Protein AF-A0A3A4VLE2-F1 (afdb_monomer_lite)

Sequence (127 aa):
MAAIEAQEFADIAFVQQDLQKAYDILSGGMKKGYSPEEFTGILVKMHPTGYPSKVTATEYEPILGQPAMNIFLEGQTEKENFYYRFVMEGTSDKGYKVAGFFRGNGPYPDSPMRQPLNNIPENKISQ

Structure (mmCIF, N/CA/C/O backbone):
data_AF-A0A3A4VLE2-F1
#
_entry.id   AF-A0A3A4VLE2-F1
#
loop_
_atom_site.group_PDB
_atom_site.id
_atom_site.type_symbol
_atom_site.label_atom_id
_atom_site.label_alt_id
_atom_site.label_comp_id
_atom_site.label_asym_id
_atom_site.label_entity_id
_atom_site.label_seq_id
_atom_site.pdbx_PDB_ins_code
_atom_site.Cartn_x
_atom_site.Cartn_y
_atom_site.Cartn_z
_atom_site.occupancy
_atom_site.B_iso_or_equiv
_atom_site.auth_seq_id
_atom_site.auth_comp_id
_atom_site.auth_asym_id
_atom_site.auth_atom_id
_atom_site.pdbx_PDB_model_num
ATOM 1 N N . MET A 1 1 ? 4.769 -12.156 -5.675 1.00 84.12 1 MET A N 1
ATOM 2 C CA . MET A 1 1 ? 4.062 -11.471 -6.798 1.00 84.12 1 MET A CA 1
ATOM 3 C C . MET A 1 1 ? 3.654 -10.090 -6.318 1.00 84.12 1 MET A C 1
ATOM 5 O O . MET A 1 1 ? 3.245 -10.011 -5.172 1.00 84.12 1 MET A O 1
ATOM 9 N N . ALA A 1 2 ? 3.724 -9.035 -7.138 1.00 92.38 2 ALA A N 1
ATOM 10 C CA . ALA A 1 2 ? 3.476 -7.655 -6.684 1.00 92.38 2 ALA A CA 1
ATOM 11 C C . ALA A 1 2 ? 2.160 -7.470 -5.906 1.00 92.38 2 ALA A C 1
ATOM 13 O O . ALA A 1 2 ? 2.148 -6.775 -4.900 1.00 92.38 2 ALA A O 1
ATOM 14 N N . ALA A 1 3 ? 1.081 -8.133 -6.331 1.00 94.56 3 ALA A N 1
ATOM 15 C CA . ALA A 1 3 ? -0.204 -8.073 -5.640 1.00 94.56 3 ALA A CA 1
ATOM 16 C C . ALA A 1 3 ? -0.198 -8.722 -4.249 1.00 94.56 3 ALA A C 1
ATOM 18 O O . ALA A 1 3 ? -0.811 -8.184 -3.335 1.00 94.56 3 ALA A O 1
ATOM 19 N N . ILE A 1 4 ? 0.524 -9.836 -4.081 1.00 93.94 4 ILE A N 1
ATOM 20 C CA . ILE A 1 4 ? 0.695 -10.488 -2.773 1.00 93.94 4 ILE A CA 1
ATOM 21 C C . ILE A 1 4 ? 1.471 -9.560 -1.838 1.00 93.94 4 ILE A C 1
ATOM 23 O O . ILE A 1 4 ? 1.004 -9.292 -0.742 1.00 93.94 4 ILE A O 1
ATOM 27 N N . GLU A 1 5 ? 2.597 -9.007 -2.299 1.00 95.25 5 GLU A N 1
ATOM 28 C CA . GLU A 1 5 ? 3.418 -8.081 -1.499 1.00 95.25 5 GLU A CA 1
ATOM 29 C C . GLU A 1 5 ? 2.638 -6.806 -1.132 1.00 95.25 5 GLU A C 1
ATOM 31 O O . GLU A 1 5 ? 2.739 -6.290 -0.022 1.00 95.25 5 GLU A O 1
ATOM 36 N N . ALA A 1 6 ? 1.836 -6.290 -2.070 1.00 97.44 6 ALA A N 1
ATOM 37 C CA . ALA A 1 6 ? 0.979 -5.135 -1.842 1.00 97.44 6 ALA A CA 1
ATOM 38 C C . ALA A 1 6 ? -0.097 -5.434 -0.792 1.00 97.44 6 ALA A C 1
ATOM 40 O O . ALA A 1 6 ? -0.300 -4.633 0.118 1.00 97.44 6 ALA A O 1
ATOM 41 N N . GLN A 1 7 ? -0.777 -6.578 -0.900 1.00 97.38 7 GLN A N 1
ATOM 42 C CA . GLN A 1 7 ? -1.789 -6.965 0.075 1.00 97.38 7 GLN A CA 1
ATOM 43 C C . GLN A 1 7 ? -1.167 -7.229 1.446 1.00 97.38 7 GLN A C 1
ATOM 45 O O . GLN A 1 7 ? -1.705 -6.745 2.431 1.00 97.38 7 GLN A O 1
ATOM 50 N N . GLU A 1 8 ? -0.017 -7.902 1.514 1.00 96.81 8 GLU A N 1
ATOM 51 C CA . GLU A 1 8 ? 0.701 -8.132 2.770 1.00 96.81 8 GLU A CA 1
ATOM 52 C C . GLU A 1 8 ? 1.079 -6.810 3.445 1.00 96.81 8 GLU A C 1
ATOM 54 O O . GLU A 1 8 ? 0.825 -6.631 4.638 1.00 96.81 8 GLU A O 1
ATOM 59 N N . PHE A 1 9 ? 1.611 -5.845 2.688 1.00 97.69 9 PHE A N 1
ATOM 60 C CA . PHE A 1 9 ? 1.859 -4.513 3.232 1.00 97.69 9 PHE A CA 1
ATOM 61 C C . PHE A 1 9 ? 0.577 -3.863 3.751 1.00 97.69 9 PHE A C 1
ATOM 63 O O . PHE A 1 9 ? 0.586 -3.318 4.852 1.00 97.69 9 PHE A O 1
ATOM 70 N N . ALA A 1 10 ? -0.522 -3.913 2.994 1.00 97.81 10 ALA A N 1
ATOM 71 C CA . ALA A 1 10 ? -1.789 -3.323 3.418 1.00 97.81 10 ALA A CA 1
ATOM 72 C C . ALA A 1 10 ? -2.365 -4.020 4.664 1.00 97.81 10 ALA A C 1
ATOM 74 O O . ALA A 1 10 ? -2.868 -3.345 5.559 1.00 97.81 10 ALA A O 1
ATOM 75 N N . ASP A 1 11 ? -2.256 -5.346 4.760 1.00 98.00 11 ASP A N 1
ATOM 76 C CA . ASP A 1 11 ? -2.683 -6.118 5.927 1.00 98.00 11 ASP A CA 1
ATOM 77 C C . ASP A 1 11 ? -1.870 -5.715 7.165 1.00 98.00 11 ASP A C 1
ATOM 79 O O . ASP A 1 11 ? -2.439 -5.457 8.224 1.00 98.00 11 ASP A O 1
ATOM 83 N N . ILE A 1 12 ? -0.547 -5.587 7.043 1.00 97.88 12 ILE A N 1
ATOM 84 C CA . ILE A 1 12 ? 0.323 -5.154 8.146 1.00 97.88 12 ILE A CA 1
ATOM 85 C C . ILE A 1 12 ? 0.025 -3.698 8.536 1.00 97.88 12 ILE A C 1
ATOM 87 O O . ILE A 1 12 ? -0.183 -3.392 9.709 1.00 97.88 12 ILE A O 1
ATOM 91 N N . ALA A 1 13 ? -0.002 -2.795 7.556 1.00 97.19 13 ALA A N 1
ATOM 92 C CA . ALA A 1 13 ? -0.071 -1.358 7.784 1.00 97.19 13 ALA A CA 1
ATOM 93 C C . ALA A 1 13 ? -1.467 -0.882 8.196 1.00 97.19 13 ALA A C 1
ATOM 95 O O . ALA A 1 13 ? -1.589 -0.004 9.047 1.00 97.19 13 ALA A O 1
ATOM 96 N N . PHE A 1 14 ? -2.518 -1.400 7.555 1.00 96.94 14 PHE A N 1
ATOM 97 C CA . PHE A 1 14 ? -3.869 -0.850 7.677 1.00 96.94 14 PHE A CA 1
ATOM 98 C C . PHE A 1 14 ? -4.763 -1.718 8.555 1.00 96.94 14 PHE A C 1
ATOM 100 O O . PHE A 1 14 ? -5.566 -1.165 9.294 1.00 96.94 14 PHE A O 1
ATOM 107 N N . VAL A 1 15 ? -4.619 -3.047 8.518 1.00 96.94 15 VAL A N 1
ATOM 108 C CA . VAL A 1 15 ? -5.459 -3.951 9.323 1.00 96.94 15 VAL A CA 1
ATOM 109 C C . VAL A 1 15 ? -4.823 -4.204 10.691 1.00 96.94 15 VAL A C 1
ATOM 111 O O . VAL A 1 15 ? -5.422 -3.908 11.723 1.00 96.94 15 VAL A O 1
ATOM 114 N N . GLN A 1 16 ? -3.587 -4.710 10.708 1.00 97.75 16 GLN A N 1
ATOM 115 C CA . GLN A 1 16 ? -2.840 -5.009 11.937 1.00 97.75 16 GLN A CA 1
ATOM 116 C C . GLN A 1 16 ? -2.297 -3.744 12.609 1.00 97.75 16 GLN A C 1
ATOM 118 O O . GLN A 1 16 ? -2.044 -3.757 13.811 1.00 97.75 16 GLN A O 1
ATOM 123 N N . GLN A 1 17 ? -2.135 -2.661 11.840 1.00 96.44 17 GLN A N 1
ATOM 124 C CA . GLN A 1 17 ? -1.577 -1.382 12.287 1.00 96.44 17 GLN A CA 1
ATOM 125 C C . GLN A 1 17 ? -0.170 -1.516 12.904 1.00 96.44 17 GLN A C 1
ATOM 127 O O . GLN A 1 17 ? 0.227 -0.727 13.761 1.00 96.44 17 GLN A O 1
ATOM 132 N N . ASP A 1 18 ? 0.620 -2.488 12.435 1.00 97.31 18 ASP A N 1
ATOM 133 C CA . ASP A 1 18 ? 2.035 -2.626 12.792 1.00 97.31 18 ASP A CA 1
ATOM 134 C C . ASP A 1 18 ? 2.871 -1.706 11.892 1.00 97.31 18 ASP A C 1
ATOM 136 O O . ASP A 1 18 ? 3.440 -2.100 10.869 1.00 97.31 18 ASP A O 1
ATOM 140 N N . LEU A 1 19 ? 2.880 -0.422 12.254 1.00 94.94 19 LEU A N 1
ATOM 141 C CA . LEU A 1 19 ? 3.456 0.640 11.428 1.00 94.94 19 LEU A CA 1
ATOM 142 C C . LEU A 1 19 ? 4.978 0.524 11.305 1.00 94.94 19 LEU A C 1
ATOM 144 O O . LEU A 1 19 ? 5.537 0.892 10.274 1.00 94.94 19 LEU A O 1
ATOM 148 N N . GLN A 1 20 ? 5.647 -0.025 12.322 1.00 95.19 20 GLN A N 1
ATOM 149 C CA . GLN A 1 20 ? 7.087 -0.259 12.273 1.00 95.19 20 GLN A CA 1
ATOM 150 C C . GLN A 1 20 ? 7.410 -1.339 11.239 1.00 95.19 20 GLN A C 1
ATOM 152 O O . GLN A 1 20 ? 8.217 -1.110 10.338 1.00 95.19 20 GLN A O 1
ATOM 157 N N . LYS A 1 21 ? 6.725 -2.486 11.303 1.00 96.62 21 LYS A N 1
ATOM 158 C CA . LYS A 1 21 ? 6.923 -3.564 10.330 1.00 96.62 21 LYS A CA 1
ATOM 159 C C . LYS A 1 21 ? 6.533 -3.135 8.917 1.00 96.62 21 LYS A C 1
ATOM 161 O O . LYS A 1 21 ? 7.244 -3.456 7.965 1.00 96.62 21 LYS A O 1
ATOM 166 N N . ALA A 1 22 ? 5.444 -2.379 8.773 1.00 96.06 22 ALA A N 1
ATOM 167 C CA . ALA A 1 22 ? 5.038 -1.806 7.493 1.00 96.06 22 ALA A CA 1
ATOM 168 C C . ALA A 1 22 ? 6.125 -0.889 6.916 1.00 96.06 22 ALA A C 1
ATOM 170 O O . ALA A 1 22 ? 6.480 -1.016 5.743 1.00 96.06 22 ALA A O 1
ATOM 171 N N . TYR A 1 23 ? 6.698 -0.006 7.740 1.00 96.19 23 TYR A N 1
ATOM 172 C CA . TYR A 1 23 ? 7.823 0.831 7.335 1.00 96.19 23 TYR A CA 1
ATOM 173 C C . TYR A 1 23 ? 9.015 -0.027 6.901 1.00 96.19 23 TYR A C 1
ATOM 175 O O . TYR A 1 23 ? 9.629 0.240 5.869 1.00 96.19 23 TYR A O 1
ATOM 183 N N . ASP A 1 24 ? 9.317 -1.105 7.626 1.00 94.81 24 ASP A N 1
ATOM 184 C CA . ASP A 1 24 ? 10.482 -1.947 7.370 1.00 94.81 24 ASP A CA 1
ATOM 185 C C . ASP A 1 24 ? 10.460 -2.686 6.026 1.00 94.81 24 ASP A C 1
ATOM 187 O O . ASP A 1 24 ? 11.528 -2.950 5.458 1.00 94.81 24 ASP A O 1
ATOM 191 N N . ILE A 1 25 ? 9.282 -2.933 5.460 1.00 93.38 25 ILE A N 1
ATOM 192 C CA . ILE A 1 25 ? 9.130 -3.595 4.156 1.00 93.38 25 ILE A CA 1
ATOM 193 C C . ILE A 1 25 ? 8.950 -2.615 2.985 1.00 93.38 25 ILE A C 1
ATOM 195 O O . ILE A 1 25 ? 8.866 -3.044 1.831 1.00 93.38 25 ILE A O 1
ATOM 199 N N . LEU A 1 26 ? 8.962 -1.301 3.246 1.00 93.94 26 LEU A N 1
ATOM 200 C CA . LEU A 1 26 ? 8.968 -0.285 2.193 1.00 93.94 26 LEU A CA 1
ATOM 201 C C . LEU A 1 26 ? 10.186 -0.412 1.278 1.00 93.94 26 LEU A C 1
ATOM 203 O O . LEU A 1 26 ? 11.254 -0.932 1.634 1.00 93.94 26 LEU A O 1
ATOM 207 N N . SER A 1 27 ? 10.032 0.140 0.080 1.00 93.50 27 SER A N 1
ATOM 208 C CA . SER A 1 27 ? 11.137 0.278 -0.846 1.00 93.50 27 SER A CA 1
ATOM 209 C C . SER A 1 27 ? 12.231 1.203 -0.300 1.00 93.50 27 SER A C 1
ATOM 211 O O . SER A 1 27 ? 11.992 2.099 0.516 1.00 93.50 27 SER A O 1
ATOM 213 N N . GLY A 1 28 ? 13.467 0.995 -0.763 1.00 89.81 28 GLY A N 1
ATOM 214 C CA . GLY A 1 28 ? 14.599 1.825 -0.349 1.00 89.81 28 GLY A CA 1
ATOM 215 C C . GLY A 1 28 ? 14.444 3.290 -0.769 1.00 89.81 28 GLY A C 1
ATOM 216 O O . GLY A 1 28 ? 14.977 4.167 -0.095 1.00 89.81 28 GLY A O 1
ATOM 217 N N . GLY A 1 29 ? 13.709 3.559 -1.854 1.00 88.56 29 GLY A N 1
ATOM 218 C CA . GLY A 1 29 ? 13.356 4.914 -2.278 1.00 88.56 29 GLY A CA 1
ATOM 219 C C . GLY A 1 29 ? 12.425 5.601 -1.280 1.00 88.56 29 GLY A C 1
ATOM 220 O O . GLY A 1 29 ? 12.737 6.694 -0.815 1.00 88.56 29 GLY A O 1
ATOM 221 N N . MET A 1 30 ? 11.343 4.929 -0.873 1.00 90.44 30 MET A N 1
ATOM 222 C CA . MET A 1 30 ? 10.396 5.471 0.112 1.00 90.44 30 MET A CA 1
ATOM 223 C C . MET A 1 30 ? 11.045 5.730 1.472 1.00 90.44 30 MET A C 1
ATOM 225 O O . MET A 1 30 ? 10.871 6.808 2.033 1.00 90.44 30 MET A O 1
ATOM 229 N N . LYS A 1 31 ? 11.867 4.796 1.967 1.00 92.44 31 LYS A N 1
ATOM 230 C CA . LYS A 1 31 ? 12.593 4.965 3.240 1.00 92.44 31 LYS A CA 1
ATOM 231 C C . LYS A 1 31 ? 13.590 6.128 3.247 1.00 92.44 31 LYS A C 1
ATOM 233 O O . LYS A 1 31 ? 13.987 6.584 4.310 1.00 92.44 31 LYS A O 1
ATOM 238 N N . LYS A 1 32 ? 14.050 6.584 2.077 1.00 92.44 32 LYS A N 1
ATOM 239 C CA . LYS A 1 32 ? 14.906 7.779 1.972 1.00 92.44 32 LYS A CA 1
ATOM 240 C C . LYS A 1 32 ? 14.103 9.076 2.000 1.00 92.44 32 LYS A C 1
ATOM 242 O O . LYS A 1 32 ? 14.673 10.115 2.313 1.00 92.44 32 LYS A O 1
ATOM 247 N N . GLY A 1 33 ? 12.828 9.020 1.615 1.00 89.12 33 GLY A N 1
ATOM 248 C CA . GLY A 1 33 ? 11.952 10.185 1.513 1.00 89.12 33 GLY A CA 1
ATOM 249 C C . GLY A 1 33 ? 11.173 10.503 2.786 1.00 89.12 33 GLY A C 1
ATOM 250 O O . GLY A 1 33 ? 10.707 11.630 2.912 1.00 89.12 33 GLY A O 1
ATOM 251 N N . TYR A 1 34 ? 11.034 9.540 3.703 1.00 90.44 34 TYR A N 1
ATOM 252 C CA . TY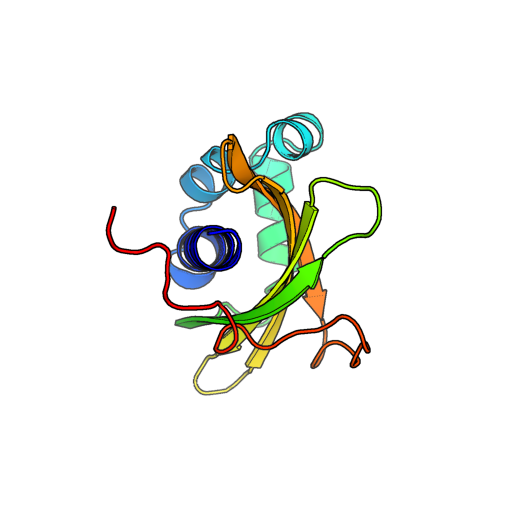R A 1 34 ? 10.224 9.682 4.913 1.00 90.44 34 TYR A CA 1
ATOM 253 C C . TYR A 1 34 ? 10.899 9.030 6.111 1.00 90.44 34 TYR A C 1
ATOM 255 O O . TYR A 1 34 ? 11.375 7.900 6.005 1.00 90.44 34 TYR A O 1
ATOM 263 N N . SER A 1 35 ? 10.876 9.699 7.262 1.00 94.56 35 SER A N 1
ATOM 264 C CA . SER A 1 35 ? 11.159 9.051 8.543 1.00 94.56 35 SER A CA 1
ATOM 265 C C . SER A 1 35 ? 10.021 8.086 8.939 1.00 94.56 35 SER A C 1
ATOM 267 O O . SER A 1 35 ? 8.902 8.196 8.418 1.00 94.56 35 SER A O 1
ATOM 269 N N . PRO A 1 36 ? 10.252 7.153 9.883 1.00 94.62 36 PRO A N 1
ATOM 270 C CA . PRO A 1 36 ? 9.186 6.311 10.437 1.00 94.62 36 PRO A CA 1
ATOM 271 C C . PRO A 1 36 ? 7.998 7.114 11.001 1.00 94.62 36 PRO A C 1
ATOM 273 O O . PRO A 1 36 ? 6.836 6.721 10.851 1.00 94.62 36 PRO A O 1
ATOM 276 N N . GLU A 1 37 ? 8.267 8.264 11.622 1.00 95.06 37 GLU A N 1
ATOM 277 C CA . GLU A 1 37 ? 7.246 9.151 12.187 1.00 95.06 37 GLU A CA 1
ATOM 278 C C . GLU A 1 37 ? 6.426 9.840 11.091 1.00 95.06 37 GLU A C 1
ATOM 280 O O . GLU A 1 37 ? 5.197 9.893 11.175 1.00 95.06 37 GLU A O 1
ATOM 285 N N . GLU A 1 38 ? 7.080 10.334 10.036 1.00 95.00 38 GLU A N 1
ATOM 286 C CA . GLU A 1 38 ? 6.399 10.936 8.886 1.00 95.00 38 GLU A CA 1
ATOM 287 C C . GLU A 1 38 ? 5.521 9.910 8.168 1.00 95.00 38 GLU A C 1
ATOM 289 O O . GLU A 1 38 ? 4.361 10.192 7.862 1.00 95.00 38 GLU A O 1
ATOM 294 N N . PHE A 1 39 ? 6.042 8.697 7.974 1.00 94.81 39 PHE A N 1
ATOM 295 C CA . PHE A 1 39 ? 5.299 7.568 7.424 1.00 94.81 39 PHE A CA 1
ATOM 296 C C . PHE A 1 39 ? 4.039 7.263 8.243 1.00 94.81 39 PHE A C 1
ATOM 298 O O . PHE A 1 39 ? 2.938 7.203 7.691 1.00 94.81 39 PHE A O 1
ATOM 305 N N . THR A 1 40 ? 4.177 7.157 9.566 1.00 94.69 40 THR A N 1
ATOM 306 C CA . THR A 1 40 ? 3.048 6.961 10.487 1.00 94.69 40 THR A CA 1
ATOM 307 C C . THR A 1 40 ? 2.013 8.078 10.342 1.00 94.69 40 THR A C 1
ATOM 309 O O . THR A 1 40 ? 0.813 7.817 10.226 1.00 94.69 40 THR A O 1
ATOM 312 N N . GLY A 1 41 ? 2.468 9.332 10.275 1.00 95.25 41 GLY A N 1
ATOM 313 C CA . GLY A 1 41 ? 1.601 10.491 10.079 1.00 95.25 41 GLY A CA 1
ATOM 314 C C . GLY A 1 41 ? 0.818 10.451 8.763 1.00 95.25 41 GLY A C 1
ATOM 315 O O . GLY A 1 41 ? -0.337 10.880 8.731 1.00 95.25 41 GLY A O 1
ATOM 316 N N . ILE A 1 42 ? 1.405 9.922 7.686 1.00 93.69 42 ILE A N 1
ATOM 317 C CA . ILE A 1 42 ? 0.710 9.722 6.406 1.00 93.69 42 ILE A CA 1
ATOM 318 C C . ILE A 1 42 ? -0.383 8.660 6.561 1.00 93.69 42 ILE A C 1
ATOM 320 O O . ILE A 1 42 ? -1.521 8.904 6.157 1.00 93.69 42 ILE A O 1
ATOM 324 N N . LEU A 1 43 ? -0.075 7.519 7.183 1.00 93.75 43 LEU A N 1
ATOM 325 C CA . LEU A 1 43 ? -1.035 6.423 7.343 1.00 93.75 43 LEU A CA 1
ATOM 326 C C . LEU A 1 43 ? -2.253 6.810 8.181 1.00 93.75 43 LEU A C 1
ATOM 328 O O . LEU A 1 43 ? -3.378 6.487 7.797 1.00 93.75 43 LEU A O 1
ATOM 332 N N . VAL A 1 44 ? -2.052 7.568 9.260 1.00 93.50 44 VAL A N 1
ATOM 333 C CA . VAL A 1 44 ? -3.155 8.097 10.077 1.00 93.50 44 VAL A CA 1
ATOM 334 C C . VAL A 1 44 ? -4.025 9.057 9.263 1.00 93.50 44 VAL A C 1
ATOM 336 O O . VAL A 1 44 ? -5.251 8.957 9.280 1.00 93.50 44 VAL A O 1
ATOM 339 N N . LYS A 1 45 ? -3.410 9.963 8.490 1.00 93.50 45 LYS A N 1
ATOM 340 C CA . LYS A 1 45 ? -4.143 10.914 7.634 1.00 93.50 45 LYS A CA 1
ATOM 341 C C . LYS A 1 45 ? -4.926 10.230 6.516 1.00 93.50 45 LYS A C 1
ATOM 343 O O . LYS A 1 45 ? -5.932 10.774 6.071 1.00 93.50 45 LYS A O 1
ATOM 348 N N . MET A 1 46 ? -4.492 9.053 6.071 1.00 93.56 46 MET A N 1
ATOM 349 C CA . MET A 1 46 ? -5.239 8.248 5.106 1.00 93.56 46 MET A CA 1
ATOM 350 C C . MET A 1 46 ? -6.490 7.606 5.707 1.00 93.56 46 MET A C 1
ATOM 352 O O . MET A 1 46 ? -7.359 7.199 4.947 1.00 93.56 46 MET A O 1
ATOM 356 N N . HIS A 1 47 ? -6.628 7.527 7.030 1.00 93.50 47 HIS A N 1
ATOM 357 C CA . HIS A 1 47 ? -7.692 6.779 7.706 1.00 93.50 47 HIS A CA 1
ATOM 358 C C . HIS A 1 47 ? -8.458 7.639 8.732 1.00 93.50 47 HIS A C 1
ATOM 360 O O . HIS A 1 47 ? -8.604 7.235 9.885 1.00 93.50 47 HIS A O 1
ATOM 366 N N . PRO A 1 48 ? -8.987 8.825 8.351 1.00 90.25 48 PRO A N 1
ATOM 367 C CA . PRO A 1 48 ? -9.622 9.742 9.304 1.00 90.25 48 PRO A CA 1
ATOM 368 C C . PRO A 1 48 ? -10.907 9.182 9.932 1.00 90.25 48 PRO A C 1
ATOM 370 O O . PRO A 1 48 ? -11.296 9.609 11.015 1.00 90.25 48 PRO A O 1
ATOM 373 N N . THR A 1 49 ? -11.574 8.245 9.256 1.00 88.44 49 THR A N 1
ATOM 374 C CA . THR A 1 49 ? -12.835 7.616 9.679 1.00 88.44 49 THR A CA 1
ATOM 375 C C . THR A 1 49 ? -12.638 6.241 10.320 1.00 88.44 49 THR A C 1
ATOM 377 O O . THR A 1 49 ? -13.608 5.630 10.764 1.00 88.44 49 THR A O 1
ATOM 380 N N . GLY A 1 50 ? -11.393 5.764 10.400 1.00 92.38 50 GLY A N 1
ATOM 381 C CA . GLY A 1 50 ? -11.048 4.416 10.834 1.00 92.38 50 GLY A CA 1
ATOM 382 C C . GLY A 1 50 ? -10.301 3.627 9.762 1.00 92.38 50 GLY A C 1
ATOM 383 O O . GLY A 1 50 ? -9.997 4.133 8.680 1.00 92.38 50 GLY A O 1
ATOM 384 N N . TYR A 1 51 ? -9.999 2.376 10.097 1.00 95.25 51 TYR A N 1
ATOM 385 C CA . TYR A 1 51 ? -9.161 1.473 9.314 1.00 95.25 51 TYR A CA 1
ATOM 386 C C . TYR A 1 51 ? -9.970 0.288 8.768 1.00 95.25 51 TYR A C 1
ATOM 388 O O . TYR A 1 51 ? -10.957 -0.107 9.398 1.00 95.25 51 TYR A O 1
ATOM 396 N N . PRO A 1 52 ? -9.565 -0.303 7.629 1.00 96.75 52 PRO A N 1
ATOM 397 C CA . PRO A 1 52 ? -10.187 -1.519 7.117 1.00 96.75 52 PRO A CA 1
ATOM 398 C C . PRO A 1 52 ? -9.980 -2.701 8.077 1.00 96.75 52 PRO A C 1
ATOM 400 O O . PRO A 1 52 ? -8.918 -2.846 8.676 1.00 96.75 52 PRO A O 1
ATOM 403 N N . SER A 1 53 ? -10.973 -3.588 8.186 1.00 96.75 53 SER A N 1
ATOM 404 C CA . SER A 1 53 ? -10.831 -4.874 8.890 1.00 96.75 53 SER A CA 1
ATOM 405 C C . SER A 1 53 ? -10.287 -5.984 7.988 1.00 96.75 53 SER A C 1
ATOM 407 O O . SER A 1 53 ? -9.807 -7.005 8.476 1.00 96.75 53 SER A O 1
ATOM 409 N N . LYS A 1 54 ? -10.361 -5.787 6.671 1.00 95.88 54 LYS A N 1
ATOM 410 C CA . LYS A 1 54 ? -9.787 -6.657 5.645 1.00 95.88 54 LYS A CA 1
ATOM 411 C C . LYS A 1 54 ? -9.382 -5.815 4.448 1.00 95.88 54 LYS A C 1
ATOM 413 O O . LYS A 1 54 ? -10.091 -4.871 4.105 1.00 95.88 54 LYS A O 1
ATOM 418 N N . VAL A 1 55 ? -8.303 -6.202 3.782 1.00 96.62 55 VAL A N 1
ATOM 419 C CA . VAL A 1 55 ? -7.906 -5.667 2.478 1.00 96.62 55 VAL A CA 1
ATOM 420 C C . VAL A 1 55 ? -7.744 -6.796 1.467 1.00 96.62 55 VAL A C 1
ATOM 422 O O . VAL A 1 55 ? -7.474 -7.946 1.813 1.00 96.62 55 VAL A O 1
ATOM 425 N N . THR A 1 56 ? -7.987 -6.510 0.195 1.00 96.50 56 THR A N 1
ATOM 426 C CA . THR A 1 56 ? -7.831 -7.480 -0.891 1.00 96.50 56 THR A CA 1
ATOM 427 C C . THR A 1 56 ? -7.324 -6.768 -2.129 1.00 96.50 56 THR A C 1
ATOM 429 O O . THR A 1 56 ? -7.900 -5.767 -2.547 1.00 96.50 56 THR A O 1
ATOM 432 N N . ALA A 1 57 ? -6.236 -7.268 -2.710 1.00 96.19 57 ALA A N 1
ATOM 433 C CA . ALA A 1 57 ? -5.795 -6.802 -4.015 1.00 96.19 57 ALA A CA 1
ATOM 434 C C . ALA A 1 57 ? -6.770 -7.314 -5.087 1.00 96.19 57 ALA A C 1
ATOM 436 O O . ALA A 1 57 ? -7.150 -8.485 -5.069 1.00 96.19 57 ALA A O 1
ATOM 437 N N . THR A 1 58 ? -7.177 -6.451 -6.016 1.00 95.00 58 THR A N 1
ATOM 438 C CA . THR A 1 58 ? -8.204 -6.765 -7.027 1.00 95.00 58 THR A CA 1
ATOM 439 C C . THR A 1 58 ? -7.643 -6.740 -8.445 1.00 95.00 58 THR A C 1
ATOM 441 O O . THR A 1 58 ? -7.907 -7.638 -9.250 1.00 95.00 58 THR A O 1
ATOM 444 N N . GLU A 1 59 ? -6.824 -5.736 -8.749 1.00 95.56 59 GLU A N 1
ATOM 445 C CA . GLU A 1 59 ? -6.367 -5.444 -10.105 1.00 95.56 59 GLU A CA 1
ATOM 446 C C . GLU A 1 59 ? -4.917 -4.952 -10.110 1.00 95.56 59 GLU A C 1
ATOM 448 O O . GLU A 1 59 ? -4.382 -4.489 -9.097 1.00 95.56 59 GLU A O 1
ATOM 453 N N . TYR A 1 60 ? -4.279 -5.012 -11.276 1.00 95.44 60 TYR A N 1
ATOM 454 C CA . TYR A 1 60 ? -2.962 -4.429 -11.506 1.00 95.44 60 TYR A CA 1
ATOM 455 C C . TYR A 1 60 ? -2.896 -3.671 -12.828 1.00 95.44 60 TYR A C 1
ATOM 457 O O . TYR A 1 60 ? -3.667 -3.915 -13.754 1.00 95.44 60 TYR A O 1
ATOM 465 N N . GLU A 1 61 ? -1.942 -2.753 -12.920 1.00 95.00 61 GLU A N 1
ATOM 466 C CA . GLU A 1 61 ? -1.664 -1.981 -14.128 1.00 95.00 61 GLU A CA 1
ATOM 467 C C . GLU A 1 61 ? -0.153 -1.715 -14.231 1.00 95.00 61 GLU A C 1
ATOM 469 O O . GLU A 1 61 ? 0.396 -0.983 -13.401 1.00 95.00 61 GLU A O 1
ATOM 474 N N . PRO A 1 62 ? 0.558 -2.298 -15.213 1.00 93.75 62 PRO A N 1
ATOM 475 C CA . PRO A 1 62 ? 1.982 -2.037 -15.417 1.00 93.75 62 PRO A CA 1
ATOM 476 C C . PRO A 1 62 ? 2.266 -0.561 -15.722 1.00 93.75 62 PRO A C 1
ATOM 478 O O . PRO A 1 62 ? 1.533 0.074 -16.478 1.00 93.75 62 PRO A O 1
ATOM 481 N N . ILE A 1 63 ? 3.370 -0.023 -15.200 1.00 93.81 63 ILE A N 1
ATOM 482 C CA . ILE A 1 63 ? 3.820 1.332 -15.537 1.00 93.81 63 ILE A CA 1
ATOM 483 C C . ILE A 1 63 ? 4.774 1.238 -16.732 1.00 93.81 63 ILE A C 1
ATOM 485 O O . ILE A 1 63 ? 5.869 0.685 -16.629 1.00 93.81 63 ILE A O 1
ATOM 489 N N . LEU A 1 64 ? 4.363 1.770 -17.888 1.00 90.69 64 LEU A N 1
ATOM 490 C CA . LEU A 1 64 ? 5.144 1.670 -19.125 1.00 90.69 64 LEU A CA 1
ATOM 491 C C . LEU A 1 64 ? 6.544 2.274 -18.977 1.00 90.69 64 LEU A C 1
ATOM 493 O O . LEU A 1 64 ? 6.717 3.390 -18.488 1.00 90.69 64 LEU A O 1
ATOM 497 N N . GLY A 1 65 ? 7.545 1.524 -19.441 1.00 91.88 65 GLY A N 1
ATOM 498 C CA . GLY A 1 65 ? 8.948 1.938 -19.405 1.00 91.88 65 GLY A CA 1
ATOM 499 C C . GLY A 1 65 ? 9.594 1.890 -18.019 1.00 91.88 65 GLY A C 1
ATOM 500 O O . GLY A 1 65 ? 10.752 2.281 -17.895 1.00 91.88 65 GLY A O 1
ATOM 501 N N . GLN A 1 66 ? 8.890 1.406 -16.991 1.00 93.25 66 GLN A N 1
ATOM 502 C CA . GLN A 1 66 ? 9.414 1.293 -15.632 1.00 93.25 66 GLN A CA 1
ATOM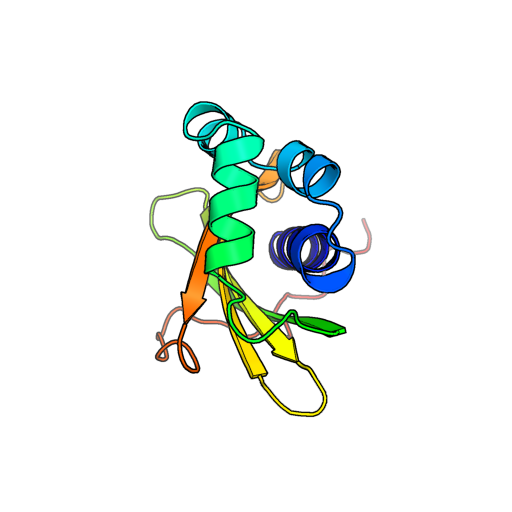 503 C C . GLN A 1 66 ? 9.297 -0.150 -15.122 1.00 93.25 66 GLN A C 1
ATOM 505 O O . GLN A 1 66 ? 8.310 -0.828 -15.415 1.00 93.25 66 GLN A O 1
ATOM 510 N N . PRO A 1 67 ? 10.263 -0.639 -14.324 1.00 93.44 67 PRO A N 1
ATOM 511 C CA . PRO A 1 67 ? 10.118 -1.885 -13.579 1.00 93.44 67 PRO A CA 1
ATOM 512 C C . PRO A 1 67 ? 9.196 -1.640 -12.377 1.00 93.44 67 PRO A C 1
ATOM 514 O O . PRO A 1 67 ? 9.634 -1.630 -11.229 1.00 93.44 67 PRO A O 1
ATOM 517 N N . ALA A 1 68 ? 7.933 -1.325 -12.650 1.00 95.12 68 ALA A N 1
ATOM 518 C CA . ALA A 1 68 ? 6.942 -0.992 -11.645 1.00 95.12 68 ALA A CA 1
ATOM 519 C C . ALA A 1 68 ? 5.524 -1.276 -12.147 1.00 95.12 68 ALA A C 1
ATOM 521 O O . ALA A 1 68 ? 5.260 -1.343 -13.350 1.00 95.12 68 ALA A O 1
ATOM 522 N N . MET A 1 69 ? 4.590 -1.423 -11.216 1.00 95.69 69 MET A N 1
ATOM 523 C CA . MET A 1 69 ? 3.167 -1.528 -11.520 1.00 95.69 69 MET A CA 1
ATOM 524 C C . MET A 1 69 ? 2.331 -0.897 -10.419 1.00 95.69 69 MET A C 1
ATOM 526 O O . MET A 1 69 ? 2.739 -0.861 -9.259 1.00 95.69 69 MET A O 1
ATOM 530 N N . ASN A 1 70 ? 1.146 -0.431 -10.784 1.00 97.00 70 ASN A N 1
ATOM 531 C CA . ASN A 1 70 ? 0.105 -0.129 -9.823 1.00 97.00 70 ASN A CA 1
ATOM 532 C C . ASN A 1 70 ? -0.594 -1.428 -9.421 1.00 97.00 70 ASN A C 1
ATOM 534 O O . ASN A 1 70 ? -0.931 -2.235 -10.286 1.00 97.00 70 ASN A O 1
ATOM 538 N N . ILE A 1 71 ? -0.846 -1.597 -8.129 1.00 97.44 71 ILE A N 1
ATOM 539 C CA . ILE A 1 71 ? -1.782 -2.580 -7.588 1.00 97.44 71 ILE A CA 1
ATOM 540 C C . ILE A 1 71 ? -2.953 -1.817 -6.989 1.00 97.44 71 ILE A C 1
ATOM 542 O O . ILE A 1 71 ? -2.755 -0.882 -6.211 1.00 97.44 71 ILE A O 1
ATOM 546 N N . PHE A 1 72 ? -4.164 -2.217 -7.351 1.00 97.31 72 PHE A N 1
ATOM 547 C CA . PHE A 1 72 ? -5.392 -1.684 -6.783 1.00 97.31 72 PHE A CA 1
ATOM 548 C C . PHE A 1 72 ? -5.881 -2.639 -5.703 1.00 97.31 72 PHE A C 1
ATOM 550 O O . PHE A 1 72 ? -5.865 -3.860 -5.886 1.00 97.31 72 PHE A O 1
ATOM 557 N N . LEU A 1 73 ? -6.254 -2.080 -4.555 1.00 97.31 73 LEU A N 1
ATOM 558 C CA . LEU A 1 73 ? -6.757 -2.845 -3.423 1.00 97.31 73 LEU A CA 1
ATOM 559 C C . LEU A 1 73 ? -8.051 -2.231 -2.917 1.00 97.31 73 LEU A C 1
ATOM 561 O O . LEU A 1 73 ? -8.208 -1.009 -2.890 1.00 97.31 73 LEU A O 1
ATOM 565 N N . GLU A 1 74 ? -8.930 -3.093 -2.435 1.00 96.88 74 GLU A N 1
ATOM 566 C CA . GLU A 1 74 ? -10.131 -2.703 -1.719 1.00 96.88 74 GLU A CA 1
ATOM 567 C C . GLU A 1 74 ? -10.011 -3.127 -0.259 1.00 96.88 74 GLU A C 1
ATOM 569 O O . GLU A 1 74 ? -9.751 -4.290 0.051 1.00 96.88 74 GLU A O 1
ATOM 574 N N . GLY A 1 75 ? -10.176 -2.166 0.642 1.00 96.12 75 GLY A N 1
ATOM 575 C CA . GLY A 1 75 ? -10.378 -2.405 2.061 1.00 96.12 75 GLY A CA 1
ATOM 576 C C . GLY A 1 75 ? -11.856 -2.352 2.407 1.00 96.12 75 GLY A C 1
ATOM 577 O O . GLY A 1 75 ? -12.619 -1.627 1.774 1.00 96.12 75 GLY A O 1
ATOM 578 N N . GLN A 1 76 ? -12.272 -3.100 3.419 1.00 94.38 76 GLN A N 1
ATOM 579 C CA . GLN A 1 76 ? -13.667 -3.134 3.849 1.00 94.38 76 GLN A CA 1
ATOM 580 C C . GLN A 1 76 ? -13.763 -3.094 5.372 1.00 94.38 76 GLN A C 1
ATOM 582 O O . GLN A 1 76 ? -12.914 -3.628 6.085 1.00 94.38 76 GLN A O 1
ATOM 587 N N . THR A 1 77 ? -14.825 -2.460 5.852 1.00 92.81 77 THR A N 1
ATOM 588 C CA . THR A 1 77 ? -15.408 -2.629 7.189 1.00 92.81 77 THR A CA 1
ATOM 589 C C . THR A 1 77 ? -16.895 -2.941 7.014 1.00 92.81 77 THR A C 1
ATOM 591 O O . THR A 1 77 ? -17.403 -2.946 5.897 1.00 92.81 77 THR A O 1
ATOM 594 N N . GLU A 1 78 ? -17.640 -3.127 8.103 1.00 87.19 78 GLU A N 1
ATOM 595 C CA . GLU A 1 78 ? -19.104 -3.267 8.024 1.00 87.19 78 GLU A CA 1
ATOM 596 C C . GLU A 1 78 ? -19.817 -2.020 7.464 1.00 87.19 78 GLU A C 1
ATOM 598 O O . GLU A 1 78 ? -20.983 -2.100 7.085 1.00 87.19 78 GLU A O 1
ATOM 603 N N . LYS A 1 79 ? -19.152 -0.855 7.450 1.00 87.88 79 LYS A N 1
ATOM 604 C CA . LYS A 1 79 ? -19.785 0.448 7.177 1.00 87.88 79 LYS A CA 1
ATOM 605 C C . LYS A 1 79 ? -19.161 1.225 6.021 1.00 87.88 79 LYS A C 1
ATOM 607 O O . LYS A 1 79 ? -19.787 2.151 5.516 1.00 87.88 79 LYS A O 1
ATOM 612 N N . GLU A 1 80 ? -17.937 0.891 5.632 1.00 90.19 80 GLU A N 1
ATOM 613 C CA . GLU A 1 80 ? -17.138 1.681 4.697 1.00 90.19 80 GLU A CA 1
ATOM 614 C C . GLU A 1 80 ? -16.245 0.785 3.836 1.00 90.19 80 GLU A C 1
ATOM 616 O O . GLU A 1 80 ? -15.625 -0.156 4.341 1.00 90.19 80 GLU A O 1
ATOM 621 N N . ASN A 1 81 ? -16.142 1.146 2.554 1.00 94.12 81 ASN A N 1
ATOM 622 C CA . ASN A 1 81 ? -15.150 0.618 1.627 1.00 94.12 81 ASN A CA 1
ATOM 623 C C . ASN A 1 81 ? -14.009 1.623 1.460 1.00 94.12 81 ASN A C 1
ATOM 625 O O . ASN A 1 81 ? -14.221 2.833 1.356 1.00 94.12 81 ASN A O 1
ATOM 629 N N . PHE A 1 82 ? -12.798 1.099 1.365 1.00 96.69 82 PHE A N 1
ATOM 630 C CA . PHE A 1 82 ? -11.569 1.843 1.169 1.00 96.69 82 PHE A CA 1
ATOM 631 C C . PHE A 1 82 ? -10.997 1.460 -0.188 1.00 96.69 82 PHE A C 1
ATOM 633 O O . PHE A 1 82 ? -10.889 0.280 -0.499 1.00 96.69 82 PHE A O 1
ATOM 640 N N . TYR A 1 83 ? -10.599 2.444 -0.984 1.00 97.06 83 TYR A N 1
ATOM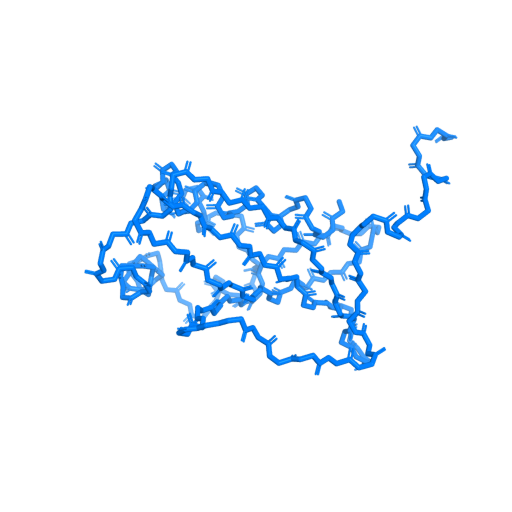 641 C CA . TYR A 1 83 ? -10.041 2.201 -2.310 1.00 97.06 83 TYR A CA 1
ATOM 642 C C . TYR A 1 83 ? -8.596 2.666 -2.320 1.00 97.06 83 TYR A C 1
ATOM 644 O O . TYR A 1 83 ? -8.318 3.850 -2.108 1.00 97.06 83 TYR A O 1
ATOM 652 N N . TYR A 1 84 ? -7.673 1.742 -2.555 1.00 97.81 84 TYR A N 1
ATOM 653 C CA . TYR A 1 84 ? -6.242 2.004 -2.523 1.00 97.81 84 TYR A CA 1
ATOM 654 C C . TYR A 1 84 ? -5.598 1.759 -3.878 1.00 97.81 84 TYR A C 1
ATOM 656 O O . TYR A 1 84 ? -6.007 0.889 -4.647 1.00 97.81 84 TYR A O 1
ATOM 664 N N . ARG A 1 85 ? -4.529 2.510 -4.129 1.00 97.62 85 ARG A N 1
ATOM 665 C CA . ARG A 1 85 ? -3.595 2.254 -5.222 1.00 97.62 85 ARG A CA 1
ATOM 666 C C . ARG A 1 85 ? -2.184 2.289 -4.677 1.00 97.62 85 ARG A C 1
ATOM 668 O O . ARG A 1 85 ? -1.756 3.321 -4.158 1.00 97.62 85 ARG A O 1
ATOM 675 N N . PHE A 1 86 ? -1.452 1.198 -4.834 1.00 97.75 86 PHE A N 1
ATOM 676 C CA . PHE A 1 86 ? -0.041 1.113 -4.481 1.00 97.75 86 PHE A CA 1
ATOM 677 C C . PHE A 1 86 ? 0.818 1.087 -5.729 1.00 97.75 86 PHE A C 1
ATOM 679 O O . PHE A 1 86 ? 0.516 0.370 -6.674 1.00 97.75 86 PHE A O 1
ATOM 686 N N . VAL A 1 87 ? 1.908 1.842 -5.710 1.00 97.44 87 VAL A N 1
ATOM 687 C CA . VAL A 1 87 ? 2.983 1.727 -6.688 1.00 97.44 87 VAL A CA 1
ATOM 688 C C . VAL A 1 87 ? 3.974 0.711 -6.142 1.00 97.44 87 VAL A C 1
ATOM 690 O O . VAL A 1 87 ? 4.584 0.927 -5.094 1.00 97.44 87 VAL A O 1
ATOM 693 N N . MET A 1 88 ? 4.127 -0.393 -6.858 1.00 97.12 88 MET A N 1
ATOM 694 C CA . MET A 1 88 ? 5.067 -1.459 -6.545 1.00 97.12 88 MET A CA 1
ATOM 695 C C . MET A 1 88 ? 6.259 -1.343 -7.484 1.00 97.12 88 MET A C 1
ATOM 697 O O . MET A 1 88 ? 6.097 -1.529 -8.688 1.00 97.12 88 MET A O 1
ATOM 701 N N . GLU A 1 89 ? 7.445 -1.048 -6.954 1.00 95.44 89 GLU A N 1
ATOM 702 C CA . GLU A 1 89 ? 8.687 -1.047 -7.733 1.00 95.44 89 GLU A CA 1
ATOM 703 C C . GLU A 1 89 ? 9.385 -2.401 -7.632 1.00 95.44 89 GLU A C 1
ATOM 705 O O . GLU A 1 89 ? 9.403 -3.025 -6.569 1.00 95.44 89 GLU A O 1
ATOM 710 N N . GLY A 1 90 ? 9.963 -2.857 -8.737 1.00 92.81 90 GLY A N 1
ATOM 711 C CA . GLY A 1 90 ? 10.691 -4.111 -8.823 1.00 92.81 90 GLY A CA 1
ATOM 712 C C . GLY A 1 90 ? 10.271 -4.970 -10.008 1.00 92.81 90 GLY A C 1
ATOM 713 O O . GLY A 1 90 ? 9.601 -4.543 -10.951 1.00 92.81 90 GLY A O 1
ATOM 714 N N . THR A 1 91 ? 10.713 -6.215 -9.966 1.00 87.94 91 THR A N 1
ATOM 715 C CA . THR A 1 91 ? 10.523 -7.198 -11.031 1.00 87.94 91 THR A CA 1
ATOM 716 C C . THR A 1 91 ? 10.292 -8.569 -10.407 1.00 87.94 91 THR A C 1
ATOM 718 O O . THR A 1 91 ? 10.617 -8.796 -9.242 1.00 87.94 91 THR A O 1
ATOM 721 N N . SER A 1 92 ? 9.738 -9.518 -11.162 1.00 85.44 92 SER A N 1
ATOM 722 C CA . SER A 1 92 ? 9.440 -10.855 -10.628 1.00 85.44 92 SER A CA 1
ATOM 723 C C . SER A 1 92 ? 10.671 -11.600 -10.098 1.00 85.44 92 SER A C 1
ATOM 725 O O . SER A 1 92 ? 10.533 -12.413 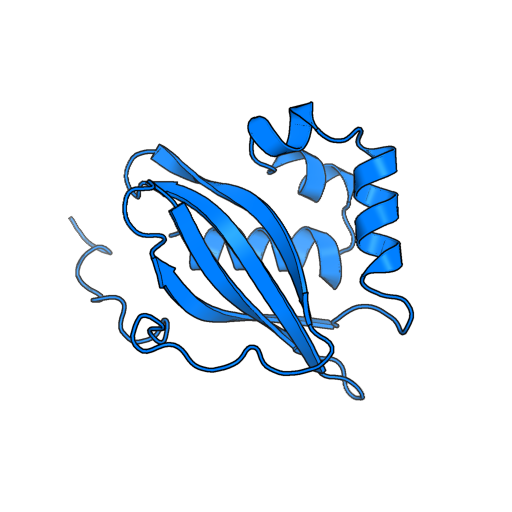-9.196 1.00 85.44 92 SER A O 1
ATOM 727 N N . ASP A 1 93 ? 11.856 -11.335 -10.654 1.00 85.69 93 ASP A N 1
ATOM 728 C CA . A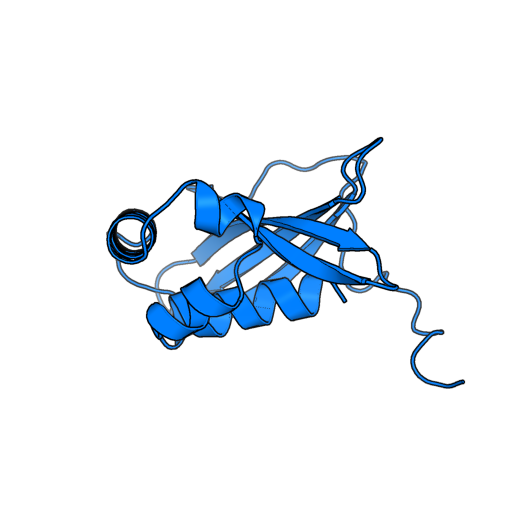SP A 1 93 ? 13.140 -11.927 -10.254 1.00 85.69 93 ASP A CA 1
ATOM 729 C C . ASP A 1 93 ? 13.767 -11.260 -9.020 1.00 85.69 93 ASP A C 1
ATOM 731 O O . ASP A 1 93 ? 14.479 -11.919 -8.269 1.00 85.69 93 ASP A O 1
ATOM 735 N N . LYS A 1 94 ? 13.506 -9.967 -8.791 1.00 87.06 94 LYS A N 1
ATOM 736 C CA . LYS A 1 94 ? 14.099 -9.193 -7.680 1.00 87.06 94 LYS A CA 1
ATOM 737 C C . LYS A 1 94 ? 13.146 -8.962 -6.512 1.00 87.06 94 LYS A C 1
ATOM 739 O O . LYS A 1 94 ? 13.562 -8.441 -5.478 1.00 87.06 94 LYS A O 1
ATOM 744 N N . GLY A 1 95 ? 11.885 -9.343 -6.679 1.00 90.75 95 GLY A N 1
ATOM 745 C CA . GLY A 1 95 ? 10.810 -8.996 -5.764 1.00 90.75 95 GLY A CA 1
ATOM 746 C C . GLY A 1 95 ? 10.280 -7.587 -6.019 1.00 90.75 95 GLY A C 1
ATOM 747 O O . GLY A 1 95 ? 10.898 -6.770 -6.706 1.00 90.75 95 GLY A O 1
ATOM 748 N N . TYR A 1 96 ? 9.106 -7.324 -5.456 1.00 94.44 96 TYR A N 1
ATOM 749 C CA . TYR A 1 96 ? 8.443 -6.028 -5.512 1.00 94.44 96 TYR A CA 1
ATOM 750 C C . TYR A 1 96 ? 8.416 -5.408 -4.123 1.00 94.44 96 TYR A C 1
ATOM 752 O O . TYR A 1 96 ? 8.276 -6.121 -3.134 1.00 94.44 96 TYR A O 1
ATOM 760 N N . LYS A 1 97 ? 8.514 -4.081 -4.048 1.00 95.81 97 LYS A N 1
ATOM 761 C CA . LYS A 1 97 ? 8.360 -3.323 -2.803 1.00 95.81 97 LYS A CA 1
ATOM 762 C C . LYS A 1 97 ? 7.474 -2.109 -3.012 1.00 95.81 97 LYS A C 1
ATOM 764 O O . LYS A 1 97 ? 7.422 -1.549 -4.106 1.00 95.81 97 LYS A O 1
ATOM 769 N N . VAL A 1 98 ? 6.806 -1.682 -1.945 1.00 96.56 98 VAL A N 1
ATOM 770 C CA . VAL A 1 98 ? 5.932 -0.507 -1.973 1.00 96.56 98 VAL A CA 1
ATOM 771 C C . VAL A 1 98 ? 6.776 0.760 -2.099 1.00 96.56 98 VAL A C 1
ATOM 773 O O . VAL A 1 98 ? 7.513 1.122 -1.180 1.00 96.56 98 VAL A O 1
ATOM 776 N N . ALA A 1 99 ? 6.653 1.425 -3.245 1.00 95.75 99 ALA A N 1
ATOM 777 C CA . ALA A 1 99 ? 7.308 2.690 -3.577 1.00 95.75 99 ALA A CA 1
ATOM 778 C C . ALA A 1 99 ? 6.363 3.898 -3.470 1.00 95.75 99 ALA A C 1
ATOM 780 O O . ALA A 1 99 ? 6.793 5.041 -3.581 1.00 95.75 99 ALA A O 1
ATOM 781 N N . GLY A 1 100 ? 5.072 3.659 -3.255 1.00 94.69 100 GLY A N 1
ATOM 782 C CA . GLY A 1 100 ? 4.083 4.699 -3.009 1.00 94.69 100 GLY A CA 1
ATOM 783 C C . GLY A 1 100 ? 2.714 4.091 -2.754 1.00 94.69 100 GLY A C 1
ATOM 784 O O . GLY A 1 100 ? 2.422 2.990 -3.215 1.00 94.69 100 GLY A O 1
ATOM 785 N N . PHE A 1 101 ? 1.865 4.798 -2.022 1.00 95.44 101 PHE A N 1
ATOM 786 C CA . PHE A 1 101 ? 0.522 4.336 -1.693 1.00 95.44 101 PHE A CA 1
ATOM 787 C C . PHE A 1 101 ? -0.432 5.522 -1.579 1.00 95.44 101 PHE A C 1
ATOM 789 O O . PHE A 1 101 ? -0.071 6.598 -1.108 1.00 95.44 101 PHE A O 1
ATOM 796 N N . PHE A 1 102 ? -1.656 5.322 -2.053 1.00 95.75 102 PHE A N 1
ATOM 797 C CA . PHE A 1 102 ? -2.677 6.354 -2.156 1.00 95.75 102 PHE A CA 1
ATOM 798 C C . PHE A 1 102 ? -4.026 5.776 -1.742 1.00 95.75 102 PHE A C 1
ATOM 800 O O . PHE A 1 102 ? -4.287 4.593 -1.970 1.00 95.75 102 PHE A O 1
ATOM 807 N N . ARG A 1 103 ? -4.887 6.625 -1.173 1.00 95.38 103 ARG A N 1
ATOM 808 C CA . ARG A 1 103 ? -6.295 6.322 -0.907 1.00 95.38 103 ARG A CA 1
ATOM 809 C C . ARG A 1 103 ? -7.170 7.235 -1.762 1.00 95.38 103 ARG A C 1
ATOM 811 O O . ARG A 1 103 ? -6.969 8.449 -1.767 1.00 95.38 103 ARG A O 1
ATOM 818 N N . GLY A 1 104 ? -8.125 6.652 -2.475 1.00 92.94 104 GLY A N 1
ATOM 819 C CA . GLY A 1 104 ? -9.185 7.366 -3.175 1.00 92.94 104 GLY A CA 1
ATOM 820 C C . GLY A 1 104 ? -10.422 7.555 -2.294 1.00 92.94 104 GLY A C 1
ATOM 821 O O . GLY A 1 104 ? -10.672 6.778 -1.374 1.00 92.94 104 GLY A O 1
ATOM 822 N N . ASN A 1 105 ? -11.236 8.563 -2.619 1.00 90.50 105 ASN A N 1
ATOM 823 C CA . ASN A 1 105 ? -12.567 8.755 -2.018 1.00 90.50 105 ASN A CA 1
ATOM 824 C C . ASN A 1 105 ? -13.637 7.820 -2.625 1.00 90.50 105 ASN A C 1
ATOM 826 O O . ASN A 1 105 ? -14.804 7.883 -2.254 1.00 90.50 105 ASN A O 1
ATOM 830 N N . GLY A 1 106 ? -13.244 6.988 -3.588 1.00 92.19 106 GLY A N 1
ATOM 831 C CA . GLY A 1 106 ? -14.078 6.060 -4.341 1.00 92.19 106 GLY A CA 1
ATOM 832 C C . GLY A 1 106 ? -13.197 5.171 -5.230 1.00 92.19 106 GLY A C 1
ATOM 833 O O . GLY A 1 106 ? -11.969 5.338 -5.205 1.00 92.19 106 GLY A O 1
ATOM 834 N N . PRO A 1 107 ? -13.797 4.258 -6.014 1.00 90.94 107 PRO A N 1
ATOM 835 C CA . PRO A 1 107 ? -13.063 3.418 -6.954 1.00 90.94 107 PRO A CA 1
ATOM 836 C C . PRO A 1 107 ? -12.196 4.253 -7.903 1.00 90.94 107 PRO A C 1
ATOM 838 O O . PRO A 1 107 ? -12.606 5.323 -8.362 1.00 90.94 107 PRO A O 1
ATOM 841 N N . TYR A 1 108 ? -10.991 3.770 -8.205 1.00 90.12 108 TYR A N 1
ATOM 842 C CA . TYR A 1 108 ? -10.131 4.420 -9.193 1.00 90.12 108 TYR A CA 1
ATOM 843 C C . TYR A 1 108 ? -10.721 4.239 -10.599 1.00 90.12 108 TYR A C 1
ATOM 845 O O . TYR A 1 108 ? -11.153 3.131 -10.915 1.00 90.12 108 TYR A O 1
ATOM 853 N N . PRO A 1 109 ? -10.688 5.270 -11.466 1.00 88.25 109 PRO A N 1
ATOM 854 C CA . PRO A 1 109 ? -11.268 5.195 -12.806 1.00 88.25 109 PRO A CA 1
ATOM 855 C C . PRO A 1 109 ? -10.613 4.091 -13.634 1.00 88.25 109 PRO A C 1
ATOM 857 O O . PRO A 1 109 ? -9.418 3.833 -13.470 1.00 88.25 109 PRO A O 1
ATOM 860 N N . ASP A 1 110 ? -11.383 3.470 -14.522 1.00 86.81 110 ASP A N 1
ATOM 861 C CA . ASP A 1 110 ? -10.903 2.384 -15.375 1.00 86.81 110 ASP A CA 1
ATOM 862 C C . ASP A 1 110 ? -9.780 2.832 -16.319 1.00 86.81 110 ASP A C 1
ATOM 864 O O . ASP A 1 110 ? -9.695 3.990 -16.735 1.00 86.81 110 ASP A O 1
ATOM 868 N N . SER A 1 111 ? -8.922 1.879 -16.683 1.00 89.12 111 SER A N 1
ATOM 869 C CA . SER A 1 111 ? -7.845 2.052 -17.658 1.00 89.12 111 SER A CA 1
ATOM 870 C C . SER A 1 111 ? -7.805 0.839 -18.589 1.00 89.12 111 SER A C 1
ATOM 872 O O . SER A 1 111 ? -7.913 -0.286 -18.100 1.00 89.12 111 SER A O 1
ATOM 874 N N . PRO A 1 112 ? -7.573 1.010 -19.906 1.00 89.25 112 PRO A N 1
ATOM 875 C CA . PRO A 1 112 ? -7.381 -0.113 -20.829 1.00 89.25 112 PRO A CA 1
ATOM 876 C C . PRO A 1 112 ? -6.207 -1.031 -20.459 1.00 89.25 112 PRO A C 1
ATOM 878 O O . PRO A 1 112 ? -6.138 -2.164 -20.927 1.00 89.25 112 PRO A O 1
ATOM 881 N N . MET A 1 113 ? -5.263 -0.537 -19.653 1.00 90.56 113 MET A N 1
ATOM 882 C CA . MET A 1 113 ? -4.119 -1.308 -19.164 1.00 90.56 113 MET A CA 1
ATOM 883 C C . MET A 1 113 ? -4.383 -2.010 -17.830 1.00 90.56 113 MET A C 1
ATOM 885 O O . MET A 1 113 ? -3.540 -2.794 -17.385 1.00 90.56 113 MET A O 1
ATOM 889 N N . ARG A 1 114 ? -5.520 -1.730 -17.182 1.00 92.25 114 ARG A N 1
ATOM 890 C CA . ARG A 1 114 ? -5.892 -2.372 -15.927 1.00 92.25 114 ARG A CA 1
ATOM 891 C C . ARG A 1 114 ? -6.360 -3.797 -16.197 1.00 92.25 114 ARG A C 1
ATOM 893 O O . ARG A 1 114 ? -7.150 -4.049 -17.105 1.00 92.25 114 ARG A O 1
ATOM 900 N N . GLN A 1 115 ? -5.832 -4.732 -15.419 1.00 92.25 115 GLN A N 1
ATOM 901 C CA . GLN A 1 115 ? -6.092 -6.158 -15.561 1.00 92.25 115 GLN A CA 1
ATOM 902 C C . GLN A 1 115 ? -6.501 -6.749 -14.206 1.00 92.25 115 GLN A C 1
ATOM 904 O O . GLN A 1 115 ? -5.865 -6.443 -13.193 1.00 92.25 115 GLN A O 1
ATOM 909 N N . PRO A 1 116 ? -7.529 -7.615 -14.160 1.00 91.25 116 PRO A N 1
ATOM 910 C CA . PRO A 1 116 ? -7.900 -8.303 -12.932 1.00 91.25 116 PRO A CA 1
ATOM 911 C C . PRO A 1 116 ? -6.810 -9.303 -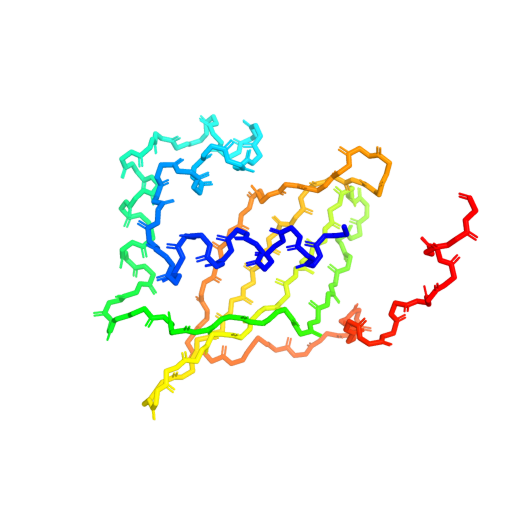12.540 1.00 91.25 116 PRO A C 1
ATOM 913 O O . PRO A 1 116 ? -6.203 -9.952 -13.396 1.00 91.25 116 PRO A O 1
ATOM 916 N N . LEU A 1 117 ? -6.586 -9.482 -11.238 1.00 86.06 117 LEU A N 1
ATOM 917 C CA . LEU A 1 117 ? -5.562 -10.410 -10.737 1.00 86.06 117 LEU A CA 1
ATOM 918 C C . LEU A 1 117 ? -5.867 -11.883 -11.037 1.00 86.06 117 LEU A C 1
ATOM 920 O O . LEU A 1 117 ? -4.953 -12.701 -11.089 1.00 86.06 117 LEU A O 1
ATOM 924 N N . ASN A 1 118 ? -7.124 -12.214 -11.327 1.00 70.19 118 ASN A N 1
ATOM 925 C CA . ASN A 1 118 ? -7.531 -13.558 -11.740 1.00 70.19 118 ASN A CA 1
ATOM 926 C C . ASN A 1 118 ? -6.997 -13.942 -13.136 1.00 70.19 118 ASN A C 1
ATOM 928 O O . ASN A 1 118 ? -7.093 -15.100 -13.524 1.00 70.19 118 ASN A O 1
ATOM 932 N N . ASN A 1 119 ? -6.423 -12.989 -13.885 1.00 54.41 119 ASN A N 1
ATOM 933 C CA . ASN A 1 119 ? -5.779 -13.233 -15.177 1.00 54.41 119 ASN A CA 1
ATOM 934 C C . ASN A 1 119 ? -4.266 -13.489 -15.066 1.00 54.41 119 ASN A C 1
ATOM 936 O O . ASN A 1 119 ? -3.585 -13.520 -16.092 1.00 54.41 119 ASN A O 1
ATOM 940 N N . ILE A 1 120 ? -3.714 -13.677 -13.860 1.00 52.22 120 ILE A N 1
ATOM 941 C CA . ILE A 1 120 ? -2.333 -14.153 -13.720 1.00 52.22 120 ILE A CA 1
ATOM 942 C C . ILE A 1 120 ? -2.311 -15.616 -14.193 1.00 52.22 120 ILE A C 1
ATOM 944 O O . ILE A 1 120 ? -2.963 -16.451 -13.566 1.00 52.22 120 ILE A O 1
ATOM 948 N N . PRO A 1 121 ? -1.587 -15.966 -15.275 1.00 38.50 121 PRO A N 1
ATOM 949 C CA . PRO A 1 121 ? -1.511 -17.350 -15.715 1.00 38.50 121 PRO A CA 1
ATOM 950 C C . PRO A 1 121 ? -0.935 -18.201 -14.580 1.00 38.50 121 PRO A C 1
ATOM 952 O O . PRO A 1 121 ? 0.179 -17.943 -14.123 1.00 38.50 121 PRO A O 1
ATOM 955 N N . GLU A 1 122 ? -1.660 -19.242 -14.168 1.00 41.66 122 GLU A N 1
ATOM 956 C CA . GLU A 1 122 ? -1.290 -20.199 -13.108 1.00 41.66 122 GLU A CA 1
ATOM 957 C C . GLU A 1 122 ? 0.059 -20.916 -13.345 1.00 41.66 122 GLU A C 1
ATOM 959 O O . GLU A 1 122 ? 0.556 -21.650 -12.493 1.00 41.66 122 GLU A O 1
ATOM 964 N N . ASN A 1 123 ? 0.711 -20.701 -14.489 1.00 37.88 123 ASN A N 1
ATOM 965 C CA . ASN A 1 123 ? 1.819 -21.522 -14.959 1.00 37.88 123 ASN A CA 1
ATOM 966 C C . ASN A 1 123 ? 3.215 -21.100 -14.451 1.00 37.88 123 ASN A C 1
ATOM 968 O O . ASN A 1 123 ? 4.198 -21.171 -15.188 1.00 37.88 123 ASN A O 1
ATOM 972 N N . LYS A 1 124 ? 3.316 -20.655 -13.192 1.00 38.72 124 LYS A N 1
ATOM 973 C CA . LYS A 1 124 ? 4.596 -20.482 -12.467 1.00 38.72 124 LYS A CA 1
ATOM 974 C C . LYS A 1 124 ? 4.527 -20.911 -10.991 1.00 38.72 124 LYS A C 1
ATOM 976 O O . LYS A 1 124 ? 5.213 -20.333 -10.155 1.00 38.72 124 LYS A O 1
ATOM 981 N N . ILE A 1 125 ? 3.718 -21.922 -10.662 1.00 42.56 125 ILE A N 1
ATOM 982 C CA . ILE A 1 125 ? 3.694 -22.526 -9.311 1.00 42.56 125 ILE A CA 1
ATOM 983 C C . ILE A 1 125 ? 4.407 -23.892 -9.269 1.00 42.56 125 ILE A C 1
ATOM 985 O O . ILE A 1 125 ? 4.598 -24.469 -8.203 1.00 42.56 125 ILE A O 1
ATOM 989 N N . SER A 1 126 ? 4.897 -24.424 -10.390 1.00 38.44 126 SER A N 1
ATOM 990 C CA . SER A 1 126 ? 5.708 -25.650 -10.360 1.00 38.44 126 SER A CA 1
ATOM 991 C C . SER A 1 126 ? 6.669 -25.724 -11.538 1.00 38.44 126 SER A C 1
ATOM 993 O O . SER A 1 126 ? 6.264 -26.179 -12.603 1.00 38.44 126 SER A O 1
ATOM 995 N N . GLN A 1 127 ? 7.919 -25.295 -11.333 1.00 34.59 127 GLN A N 1
ATOM 996 C CA . GLN A 1 127 ? 9.134 -25.954 -11.839 1.00 34.59 127 GLN A CA 1
ATOM 997 C C . GLN A 1 127 ? 10.277 -25.707 -10.858 1.00 34.59 127 GLN A C 1
ATOM 999 O O . GLN A 1 127 ? 10.417 -24.541 -10.423 1.00 34.59 127 GLN A O 1
#

Secondary structure (DSSP, 8-state):
-HHHHHHHHHIIIIIS--HHHHHHTB-HHHHHH--HHHHHHHHHHH-TT---SEEEEEEEEE-TTSSEEEEEEEEE-SS-EEEEEEEEEEETTTEEEEEEEEEESSPPPP-TT-EEGGGS-STTS--

Radius of gyration: 14.44 Å; chains: 1; bounding box: 35×37×34 Å

pLDDT: mean 89.95, std 13.84, range [34.59, 98.0]

Foldseek 3Di:
DQQVQVQVLLCCCFQVVVLVVSLVQADPLVCVVDDSVRSSVVSCVLAVPGGANHKHWWKKFDDPPFQWIWIWMWGDDPVDIKIKIFIWHHHPVGDTHTPDMDTDPDYDDDDPRIDTPVPPPPPPPDD